Protein AF-A0A0M6WEJ2-F1 (afdb_monomer_lite)

pLDDT: mean 87.42, std 14.2, range [42.97, 98.0]

Structure (mmCIF, N/CA/C/O backbone):
data_AF-A0A0M6WEJ2-F1
#
_entry.id   AF-A0A0M6WEJ2-F1
#
loop_
_atom_site.group_PDB
_atom_site.id
_atom_site.type_symbol
_atom_site.label_atom_id
_atom_site.label_alt_id
_atom_site.label_comp_id
_atom_site.label_asym_id
_atom_site.label_entity_id
_atom_site.label_seq_id
_atom_site.pdbx_PDB_ins_code
_atom_site.Cartn_x
_atom_site.Cartn_y
_atom_site.Cartn_z
_atom_site.occupancy
_atom_site.B_iso_or_equiv
_atom_site.auth_seq_id
_atom_site.auth_comp_id
_atom_site.auth_asym_id
_atom_site.auth_atom_id
_atom_site.pdbx_PDB_model_num
ATOM 1 N N . MET A 1 1 ? 15.078 13.991 -38.758 1.00 51.28 1 MET A N 1
ATOM 2 C CA . MET A 1 1 ? 15.668 13.967 -37.410 1.00 51.28 1 MET A CA 1
ATOM 3 C C . MET A 1 1 ? 14.525 13.533 -36.518 1.00 51.28 1 MET A C 1
ATOM 5 O O . MET A 1 1 ? 13.591 14.303 -36.363 1.00 51.28 1 MET A O 1
ATOM 9 N N . GLU A 1 2 ? 14.489 12.253 -36.150 1.00 45.59 2 GLU A N 1
ATOM 10 C CA . GLU A 1 2 ? 13.518 11.749 -35.175 1.00 45.59 2 GLU A CA 1
ATOM 11 C C . GLU A 1 2 ? 13.803 12.471 -33.860 1.00 45.59 2 GLU A C 1
ATOM 13 O O . GLU A 1 2 ? 14.928 12.418 -33.356 1.00 45.59 2 GLU A O 1
ATOM 18 N N . GLU A 1 3 ? 12.822 13.210 -33.347 1.00 42.97 3 GLU A N 1
ATOM 19 C CA . GLU A 1 3 ? 12.838 13.606 -31.947 1.00 42.97 3 GLU A CA 1
ATOM 20 C C . GLU A 1 3 ? 12.747 12.309 -31.150 1.00 42.97 3 GLU A C 1
ATOM 22 O O . GLU A 1 3 ? 11.673 11.733 -30.992 1.00 42.97 3 GLU A O 1
ATOM 27 N N . ASN A 1 4 ? 13.900 11.809 -30.702 1.00 51.31 4 ASN A N 1
ATOM 28 C CA . ASN A 1 4 ? 13.936 10.832 -29.632 1.00 51.31 4 ASN A CA 1
ATOM 29 C C . ASN A 1 4 ? 13.213 11.495 -28.464 1.00 51.31 4 ASN A C 1
ATOM 31 O O . ASN A 1 4 ? 13.768 12.392 -27.826 1.00 51.31 4 ASN A O 1
ATOM 35 N N . ALA A 1 5 ? 11.961 11.101 -28.235 1.00 52.06 5 ALA A N 1
ATOM 36 C CA . ALA A 1 5 ? 11.287 11.387 -26.991 1.00 52.06 5 ALA A CA 1
ATOM 37 C C . ALA A 1 5 ? 12.239 10.896 -25.902 1.00 52.06 5 ALA A C 1
ATOM 39 O O . ALA A 1 5 ? 12.499 9.699 -25.786 1.00 52.06 5 ALA A O 1
ATOM 40 N N . ILE A 1 6 ? 12.840 11.835 -25.175 1.00 53.72 6 ILE A N 1
ATOM 41 C CA . ILE A 1 6 ? 13.519 11.522 -23.930 1.00 53.72 6 ILE A CA 1
ATOM 42 C C . ILE A 1 6 ? 12.369 11.058 -23.047 1.00 53.72 6 ILE A C 1
ATOM 44 O O . ILE A 1 6 ? 11.620 11.891 -22.537 1.00 53.72 6 ILE A O 1
ATOM 48 N N . SER A 1 7 ? 12.133 9.743 -22.997 1.00 54.38 7 SER A N 1
ATOM 49 C CA . SER A 1 7 ? 11.195 9.153 -22.054 1.00 54.38 7 SER A CA 1
ATOM 50 C C . SER A 1 7 ? 11.632 9.679 -20.699 1.00 54.38 7 SER A C 1
ATOM 52 O O . SER A 1 7 ? 12.767 9.429 -20.285 1.00 54.38 7 SER A O 1
ATOM 54 N N . GLY A 1 8 ? 10.808 10.540 -20.100 1.00 49.59 8 GLY A N 1
ATOM 55 C CA . GLY A 1 8 ? 11.118 11.110 -18.801 1.00 49.59 8 GLY A CA 1
ATOM 56 C C . GLY A 1 8 ? 11.438 9.954 -17.870 1.00 49.59 8 GLY A C 1
ATOM 57 O O . GLY A 1 8 ? 10.657 9.012 -17.824 1.00 49.59 8 GLY A O 1
ATOM 58 N N . ASP A 1 9 ? 12.601 10.015 -17.218 1.00 57.66 9 ASP A N 1
ATOM 59 C CA . ASP A 1 9 ? 13.031 9.075 -16.179 1.00 57.66 9 ASP A CA 1
ATOM 60 C C . ASP A 1 9 ? 11.812 8.658 -15.344 1.00 57.66 9 ASP A C 1
ATOM 62 O O . ASP A 1 9 ? 11.028 9.526 -14.950 1.00 57.66 9 ASP A O 1
ATOM 66 N N . ASP A 1 10 ? 11.615 7.363 -15.105 1.00 61.50 10 ASP A N 1
ATOM 67 C CA . ASP A 1 10 ? 10.430 6.808 -14.432 1.00 61.50 10 ASP A CA 1
ATOM 68 C C . ASP A 1 10 ? 10.220 7.394 -13.012 1.00 61.50 10 ASP A C 1
ATOM 70 O O . ASP A 1 10 ? 9.170 7.224 -12.393 1.00 61.50 10 ASP A O 1
ATOM 74 N N . ASN A 1 11 ? 11.191 8.173 -12.516 1.00 67.12 11 ASN A N 1
ATOM 75 C CA . ASN A 1 11 ? 11.126 9.011 -11.314 1.00 67.12 11 ASN A CA 1
ATOM 76 C C . ASN A 1 11 ? 10.556 10.432 -11.530 1.00 67.12 11 ASN A C 1
ATOM 78 O O . ASN A 1 11 ? 10.623 11.275 -10.633 1.00 67.12 11 ASN A O 1
ATOM 82 N N . THR A 1 12 ? 10.027 10.745 -12.712 1.00 76.31 12 THR A N 1
ATOM 83 C CA . THR A 1 12 ? 9.485 12.077 -13.056 1.00 76.31 12 THR A CA 1
ATOM 84 C C . THR A 1 12 ? 7.965 12.096 -13.175 1.00 76.31 12 THR A C 1
ATOM 86 O O . THR A 1 12 ? 7.367 13.172 -13.126 1.00 76.31 12 THR A O 1
ATOM 89 N N . HIS A 1 13 ? 7.329 10.925 -13.265 1.00 87.06 13 HIS A N 1
ATOM 90 C CA . HIS A 1 13 ? 5.885 10.785 -13.434 1.00 87.06 13 HIS A CA 1
ATOM 91 C C . HIS A 1 13 ? 5.287 9.938 -12.309 1.00 87.06 13 HIS A C 1
ATOM 93 O O . HIS A 1 13 ? 5.709 8.811 -12.071 1.00 87.06 13 HIS A O 1
ATOM 99 N N . TRP A 1 14 ? 4.282 10.477 -11.615 1.00 91.44 14 TRP A N 1
ATOM 100 C CA . TRP A 1 14 ? 3.501 9.700 -10.655 1.00 91.44 14 TRP A CA 1
ATOM 101 C C . TRP A 1 14 ? 2.396 8.926 -11.359 1.00 91.44 14 TRP A C 1
ATOM 103 O O . TRP A 1 14 ? 1.560 9.504 -12.056 1.00 91.44 14 TRP A O 1
ATOM 113 N N . PHE A 1 15 ? 2.351 7.631 -11.087 1.00 92.81 15 PHE A N 1
ATOM 114 C CA . PHE A 1 15 ? 1.204 6.777 -11.339 1.00 92.81 15 PHE A CA 1
ATOM 115 C C . PHE A 1 15 ? 0.278 6.800 -10.129 1.00 92.81 15 PHE A C 1
ATOM 117 O O . PHE A 1 15 ? 0.678 7.197 -9.031 1.00 92.81 15 PHE A O 1
ATOM 124 N N . HIS A 1 16 ? -0.971 6.383 -10.319 1.00 92.81 16 HIS A N 1
ATOM 125 C CA . HIS A 1 16 ? -1.907 6.229 -9.216 1.00 92.81 16 HIS A CA 1
ATOM 126 C C . HIS A 1 16 ? -2.767 4.985 -9.369 1.00 92.81 16 HIS A C 1
ATOM 128 O O . HIS A 1 16 ? -2.966 4.452 -10.462 1.00 92.81 16 HIS A O 1
ATOM 134 N N . SER A 1 17 ? -3.293 4.516 -8.249 1.00 93.31 17 SER A N 1
ATOM 135 C CA . SER A 1 17 ? -4.293 3.457 -8.205 1.00 93.31 17 SER A CA 1
ATOM 136 C C . SER A 1 17 ? -5.235 3.690 -7.037 1.00 93.31 17 SER A C 1
ATOM 138 O O . SER A 1 17 ? -4.905 4.395 -6.078 1.00 93.31 17 SER A O 1
ATOM 140 N N . ASN A 1 18 ? -6.425 3.115 -7.155 1.00 93.81 18 ASN A N 1
ATOM 141 C CA . ASN A 1 18 ? -7.413 3.113 -6.094 1.00 93.81 18 ASN A CA 1
ATOM 142 C C . ASN A 1 18 ? -7.374 1.766 -5.382 1.00 93.81 18 ASN A C 1
ATOM 144 O O . ASN A 1 18 ? -7.060 0.742 -5.989 1.00 93.81 18 ASN A O 1
ATOM 148 N N . GLY A 1 19 ? -7.702 1.770 -4.099 1.00 94.69 19 GLY A N 1
ATOM 149 C CA . GLY A 1 19 ? -7.859 0.546 -3.336 1.00 94.69 19 GLY A CA 1
ATOM 150 C C . GLY A 1 19 ? -8.644 0.774 -2.059 1.00 94.69 19 GLY A C 1
ATOM 151 O O . GLY A 1 19 ? -8.711 1.891 -1.542 1.00 94.69 19 GLY A O 1
ATOM 152 N N . ILE A 1 20 ? -9.235 -0.301 -1.556 1.00 96.69 20 ILE A N 1
ATOM 153 C CA . ILE A 1 20 ? -9.932 -0.318 -0.274 1.00 96.69 20 ILE A CA 1
ATOM 154 C C . ILE A 1 20 ? -8.939 -0.770 0.789 1.00 96.69 20 ILE A C 1
ATOM 156 O O . ILE A 1 20 ? -8.301 -1.812 0.637 1.00 96.69 20 ILE A O 1
ATOM 160 N N . ILE A 1 21 ? -8.811 -0.009 1.874 1.00 97.44 21 ILE A N 1
ATOM 161 C CA . ILE A 1 21 ? -7.946 -0.382 2.994 1.00 97.44 21 ILE A CA 1
ATOM 162 C C . ILE A 1 21 ? -8.475 -1.662 3.644 1.00 97.44 21 ILE A C 1
ATOM 164 O O . ILE A 1 21 ? -9.616 -1.711 4.100 1.00 97.44 21 ILE A O 1
ATOM 168 N N . THR A 1 22 ? -7.634 -2.687 3.739 1.00 97.69 22 THR A N 1
ATOM 169 C CA . THR A 1 22 ? -7.966 -3.953 4.409 1.00 97.69 22 THR A CA 1
ATOM 170 C C . THR A 1 22 ? -7.355 -4.044 5.803 1.00 97.69 22 THR A C 1
ATOM 172 O O . THR A 1 22 ? -7.978 -4.595 6.710 1.00 97.69 22 THR A O 1
ATOM 175 N N . SER A 1 23 ? -6.169 -3.465 6.014 1.00 97.88 23 SER A N 1
ATOM 176 C CA . SER A 1 23 ? -5.527 -3.389 7.332 1.00 97.88 23 SER A CA 1
ATOM 177 C C . SER A 1 23 ? -4.483 -2.279 7.403 1.00 97.88 23 SER A C 1
ATOM 179 O O . SER A 1 23 ? -3.899 -1.906 6.388 1.00 97.88 23 SER A O 1
ATOM 181 N N . ILE A 1 24 ? -4.201 -1.795 8.614 1.00 97.81 24 ILE A N 1
ATOM 182 C CA . ILE A 1 24 ? -3.209 -0.745 8.870 1.00 97.81 24 ILE A CA 1
ATOM 183 C C . ILE A 1 24 ? -2.268 -1.207 9.982 1.00 97.81 24 ILE A C 1
ATOM 185 O O . ILE A 1 24 ? -2.717 -1.591 11.062 1.00 97.81 24 ILE A O 1
ATOM 189 N N . ASP A 1 25 ? -0.966 -1.119 9.728 1.00 96.81 25 ASP A N 1
ATOM 190 C CA . ASP A 1 25 ? 0.089 -1.279 10.723 1.00 96.81 25 ASP A CA 1
ATOM 191 C C . ASP A 1 25 ? 0.770 0.077 10.953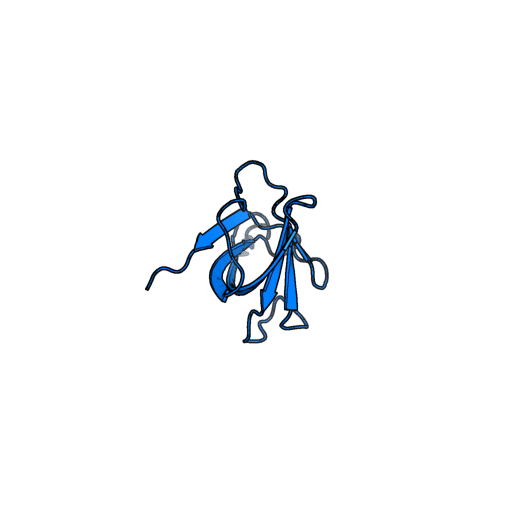 1.00 96.81 25 ASP A C 1
ATOM 193 O O . ASP A 1 25 ? 1.686 0.487 10.233 1.00 96.81 25 ASP A O 1
ATOM 197 N N . ASN A 1 26 ? 0.315 0.780 11.991 1.00 93.94 26 ASN A N 1
ATOM 198 C CA . ASN A 1 26 ? 0.873 2.072 12.389 1.00 93.94 26 ASN A CA 1
ATOM 199 C C . ASN A 1 26 ? 2.319 1.967 12.900 1.00 93.94 26 ASN A C 1
ATOM 201 O O . ASN A 1 26 ? 3.075 2.930 12.778 1.00 93.94 26 ASN A O 1
ATOM 205 N N . SER A 1 27 ? 2.730 0.816 13.447 1.00 94.62 27 SER A N 1
ATOM 206 C CA . SER A 1 27 ? 4.098 0.637 13.945 1.00 94.62 27 SER A CA 1
ATOM 207 C C . SER A 1 27 ? 5.103 0.562 12.802 1.00 94.62 27 SER A C 1
ATOM 209 O O . SER A 1 27 ? 6.225 1.040 12.959 1.00 94.62 27 SER A O 1
ATOM 211 N N . GLN A 1 28 ? 4.720 -0.055 11.686 1.00 95.69 28 GLN A N 1
ATOM 212 C CA . GLN A 1 28 ? 5.567 -0.209 10.499 1.00 95.69 28 GLN A CA 1
ATOM 213 C C . GLN A 1 28 ? 5.308 0.862 9.432 1.00 95.69 28 GLN A C 1
ATOM 215 O O . GLN A 1 28 ? 6.005 0.896 8.417 1.00 95.69 28 GLN A O 1
ATOM 220 N N . LYS A 1 29 ? 4.306 1.725 9.653 1.00 96.12 29 LYS A N 1
ATOM 221 C CA . LYS A 1 29 ? 3.772 2.667 8.663 1.00 96.12 29 LYS A CA 1
ATOM 222 C C . LYS A 1 29 ? 3.408 1.972 7.351 1.00 96.12 29 LYS A C 1
ATOM 224 O O . LYS A 1 29 ? 3.825 2.399 6.273 1.00 96.12 29 LYS A O 1
ATOM 229 N N . LYS A 1 30 ? 2.651 0.880 7.451 1.00 97.50 30 LYS A N 1
ATOM 230 C CA . LYS A 1 30 ? 2.189 0.101 6.300 1.00 97.50 30 LYS A CA 1
ATOM 231 C C . LYS A 1 30 ? 0.671 0.032 6.257 1.00 97.50 30 LYS A C 1
ATOM 233 O O . LYS A 1 30 ? 0.012 -0.028 7.293 1.00 97.50 30 LYS A O 1
ATOM 238 N N . ILE A 1 31 ? 0.130 0.012 5.047 1.00 98.00 31 ILE A N 1
ATOM 239 C CA . ILE A 1 31 ? -1.298 -0.176 4.789 1.00 98.00 31 ILE A CA 1
ATOM 240 C C . ILE A 1 31 ? -1.436 -1.319 3.796 1.00 98.00 31 ILE A C 1
ATOM 242 O O . ILE A 1 31 ? -0.778 -1.301 2.765 1.00 98.00 31 ILE A O 1
ATOM 246 N N . CYS A 1 32 ? -2.298 -2.288 4.066 1.00 97.50 32 CYS A N 1
ATOM 247 C CA . CYS A 1 32 ? -2.701 -3.253 3.051 1.00 97.50 32 CYS A CA 1
ATOM 248 C C . CYS A 1 32 ? -3.965 -2.741 2.366 1.00 97.50 32 CYS A C 1
ATOM 250 O O . CYS A 1 32 ? -4.901 -2.294 3.037 1.00 97.50 32 CYS A O 1
ATOM 252 N N . VAL A 1 33 ? -3.993 -2.814 1.041 1.00 96.81 33 VAL A N 1
ATOM 253 C CA . VAL A 1 33 ? -5.147 -2.449 0.225 1.00 96.81 33 VAL A CA 1
ATOM 254 C C . VAL A 1 33 ? -5.529 -3.582 -0.706 1.00 96.81 33 VAL A C 1
ATOM 256 O O . VAL A 1 33 ? -4.669 -4.312 -1.199 1.00 96.81 33 VAL A O 1
ATOM 259 N N . ASP A 1 34 ? -6.823 -3.692 -0.974 1.00 95.81 34 ASP A N 1
ATOM 260 C CA . ASP A 1 34 ? -7.334 -4.439 -2.114 1.00 95.81 34 ASP A CA 1
ATOM 261 C C . ASP A 1 34 ? -7.626 -3.459 -3.252 1.00 95.81 34 ASP A C 1
ATOM 263 O O . ASP A 1 34 ? -8.502 -2.599 -3.131 1.00 95.81 34 ASP A O 1
ATOM 267 N N . ILE A 1 35 ? -6.883 -3.562 -4.353 1.00 92.19 35 ILE A N 1
ATOM 268 C CA . ILE A 1 35 ? -7.095 -2.710 -5.530 1.00 92.19 35 ILE A CA 1
ATOM 269 C C . ILE A 1 35 ? -8.273 -3.185 -6.390 1.00 92.19 35 ILE A C 1
ATOM 271 O O . ILE A 1 35 ? -8.722 -2.435 -7.253 1.00 92.19 35 ILE A O 1
ATOM 275 N N . SER A 1 36 ? -8.821 -4.386 -6.143 1.00 78.50 36 SER A N 1
ATOM 276 C CA . SER A 1 36 ? -9.982 -5.039 -6.793 1.00 78.50 36 SER A CA 1
ATOM 277 C C . SER A 1 36 ? -9.931 -5.221 -8.322 1.00 78.50 36 SER A C 1
ATOM 279 O O . SER A 1 36 ? -10.550 -6.139 -8.860 1.00 78.50 36 SER A O 1
ATOM 281 N N . GLN A 1 37 ? -9.152 -4.409 -9.035 1.00 76.25 37 GLN A N 1
ATOM 282 C CA . GLN A 1 37 ? -8.876 -4.492 -10.458 1.00 76.25 37 GLN A CA 1
ATOM 283 C C . GLN A 1 37 ? -7.384 -4.725 -10.647 1.00 76.25 37 GLN A C 1
ATOM 285 O O . GLN A 1 37 ? -6.554 -3.911 -10.242 1.00 76.25 37 GLN A O 1
ATOM 290 N N . LYS A 1 38 ? -7.043 -5.846 -11.287 1.00 72.88 38 LYS A N 1
ATOM 291 C CA . LYS A 1 38 ? -5.669 -6.088 -11.720 1.00 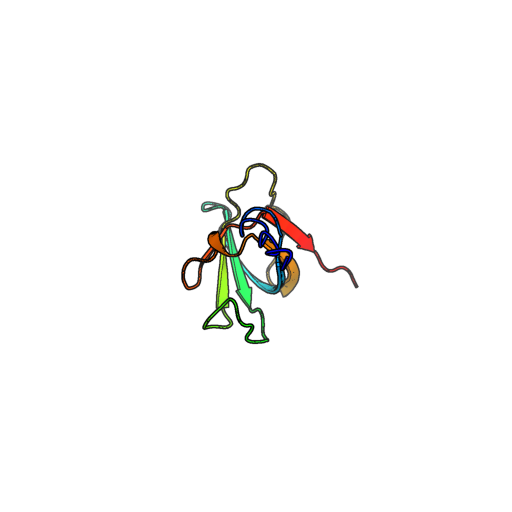72.88 38 LYS A CA 1
ATOM 292 C C . LYS A 1 38 ? -5.260 -4.972 -12.683 1.00 72.88 38 LYS A C 1
ATOM 294 O O . LYS A 1 38 ?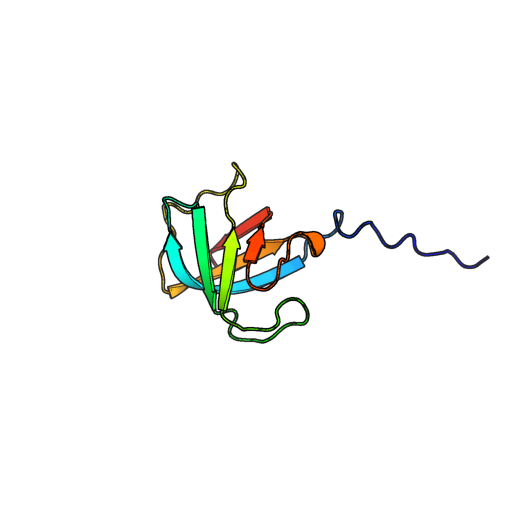 -5.987 -4.683 -13.632 1.00 72.88 38 LYS A O 1
ATOM 299 N N . ASN A 1 39 ? -4.104 -4.369 -12.445 1.00 79.69 39 ASN A N 1
ATOM 300 C CA . ASN A 1 39 ? -3.503 -3.390 -13.342 1.00 79.69 39 ASN A CA 1
ATOM 301 C C . ASN A 1 39 ? -2.142 -3.909 -13.843 1.00 79.69 39 ASN A C 1
ATOM 303 O O . ASN A 1 39 ? -1.731 -5.017 -13.506 1.00 79.69 39 ASN A O 1
ATOM 307 N N . ASN A 1 40 ? -1.458 -3.122 -14.674 1.00 85.38 40 ASN A N 1
ATOM 308 C CA . ASN A 1 40 ? -0.171 -3.516 -15.257 1.00 85.38 40 ASN A CA 1
ATOM 309 C C . ASN A 1 40 ? 1.019 -3.368 -14.291 1.00 85.38 40 ASN A C 1
ATOM 311 O O . ASN A 1 40 ? 2.130 -3.718 -14.668 1.00 85.38 40 ASN A O 1
ATOM 315 N N . PHE A 1 41 ? 0.799 -2.842 -13.083 1.00 87.00 41 PHE A N 1
ATOM 316 C CA . PHE A 1 41 ? 1.854 -2.580 -12.102 1.00 87.00 41 PHE A CA 1
ATOM 317 C C . PHE A 1 41 ? 1.967 -3.689 -11.058 1.00 87.00 41 PHE A C 1
ATOM 319 O O . PHE A 1 41 ? 3.045 -3.908 -10.519 1.00 87.00 41 PHE A O 1
ATOM 326 N N . PHE A 1 42 ? 0.865 -4.384 -10.765 1.00 87.88 42 PHE A N 1
ATOM 327 C CA . PHE A 1 42 ? 0.812 -5.371 -9.695 1.00 87.88 42 PHE A CA 1
ATOM 328 C C . PHE A 1 42 ? 0.310 -6.729 -10.191 1.00 87.88 42 PHE A C 1
ATOM 330 O O . PHE A 1 42 ? -0.720 -6.838 -10.862 1.00 87.88 42 PHE A O 1
ATOM 337 N N . ASP A 1 43 ? 0.998 -7.797 -9.790 1.00 84.12 43 ASP A N 1
ATOM 338 C CA . ASP A 1 43 ? 0.627 -9.164 -10.171 1.00 84.12 43 ASP A CA 1
ATOM 339 C C . ASP A 1 43 ? -0.579 -9.720 -9.396 1.00 84.12 43 ASP A C 1
ATOM 341 O O . ASP A 1 43 ? -1.226 -10.671 -9.853 1.00 84.12 43 ASP A O 1
ATOM 345 N N . GLY A 1 44 ? -0.920 -9.100 -8.263 1.00 87.62 44 GLY A N 1
ATOM 346 C CA . GLY A 1 44 ? -2.056 -9.446 -7.410 1.00 87.62 44 GLY A CA 1
ATOM 347 C C . GLY A 1 44 ? -2.945 -8.245 -7.089 1.00 87.62 44 GLY A C 1
ATOM 348 O O . GLY A 1 44 ? -2.668 -7.119 -7.487 1.00 87.62 44 GLY A O 1
ATOM 349 N N . THR A 1 45 ? -4.033 -8.489 -6.355 1.00 91.31 45 THR A N 1
ATOM 350 C CA . THR A 1 45 ? -4.948 -7.419 -5.922 1.00 91.31 45 THR A CA 1
ATOM 351 C C . THR A 1 45 ? -4.654 -6.908 -4.513 1.00 91.31 45 THR A C 1
ATOM 353 O O . THR A 1 45 ? -5.081 -5.820 -4.154 1.00 91.31 45 THR A O 1
ATOM 356 N N . ASN A 1 46 ? -3.927 -7.682 -3.704 1.00 93.75 46 ASN A N 1
ATOM 357 C CA . ASN A 1 46 ? -3.609 -7.343 -2.319 1.00 93.75 46 ASN A CA 1
ATOM 358 C C . ASN A 1 46 ? -2.209 -6.736 -2.265 1.00 93.75 46 ASN A C 1
ATOM 360 O O . ASN A 1 46 ? -1.221 -7.452 -2.434 1.00 93.75 46 ASN A O 1
ATOM 364 N N . ILE A 1 47 ? -2.141 -5.425 -2.049 1.00 95.62 47 ILE A N 1
ATOM 365 C CA . ILE A 1 47 ? -0.908 -4.638 -2.124 1.00 95.62 47 ILE A CA 1
ATOM 366 C C . ILE A 1 47 ? -0.610 -4.019 -0.769 1.00 95.62 47 ILE A C 1
ATOM 368 O O . ILE A 1 47 ? -1.500 -3.532 -0.076 1.00 95.62 47 ILE A O 1
ATOM 372 N N . THR A 1 48 ? 0.662 -4.023 -0.396 1.00 97.44 48 THR A N 1
ATOM 373 C CA . THR A 1 48 ? 1.177 -3.336 0.782 1.00 97.44 48 THR A CA 1
ATOM 374 C C . THR A 1 48 ? 1.717 -1.974 0.366 1.00 97.44 48 THR A C 1
ATOM 376 O O . THR A 1 48 ? 2.673 -1.869 -0.393 1.00 97.44 48 THR A O 1
ATOM 379 N N . LEU A 1 49 ? 1.119 -0.908 0.872 1.00 97.81 49 LEU A N 1
ATOM 380 C CA . LEU A 1 49 ? 1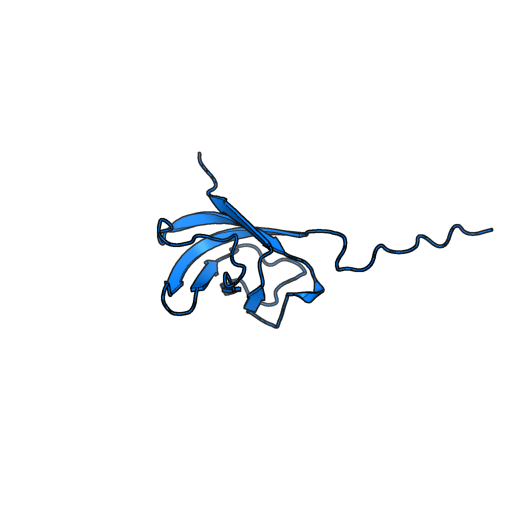.617 0.448 0.731 1.00 97.81 49 LEU A CA 1
ATOM 381 C C . LEU A 1 49 ? 2.617 0.717 1.853 1.00 97.81 49 LEU A C 1
ATOM 383 O O . LEU A 1 49 ? 2.291 0.598 3.037 1.00 97.81 49 LEU A O 1
ATOM 387 N N . ASN A 1 50 ? 3.831 1.100 1.483 1.00 97.88 50 ASN A N 1
ATOM 388 C CA . ASN A 1 50 ? 4.846 1.580 2.402 1.00 97.88 50 ASN A CA 1
ATOM 389 C C . ASN A 1 50 ? 4.714 3.103 2.534 1.00 97.88 50 ASN A C 1
ATOM 391 O O . ASN A 1 50 ? 4.986 3.860 1.599 1.00 97.88 50 ASN A O 1
ATOM 395 N N . CYS A 1 51 ? 4.288 3.546 3.715 1.00 97.00 51 CYS A N 1
ATOM 396 C CA . CYS A 1 51 ? 3.980 4.937 4.032 1.00 97.00 51 CYS A CA 1
ATOM 397 C C . CYS A 1 51 ? 5.077 5.591 4.890 1.00 97.00 51 CYS A C 1
ATOM 399 O O . CYS A 1 51 ? 4.800 6.492 5.681 1.00 97.00 51 CYS A O 1
ATOM 401 N N . ASN A 1 52 ? 6.336 5.148 4.768 1.00 94.44 52 ASN A N 1
ATOM 402 C CA . ASN A 1 52 ? 7.444 5.688 5.568 1.00 94.44 52 ASN A CA 1
ATOM 403 C C . ASN A 1 52 ? 7.857 7.118 5.194 1.00 94.44 52 ASN A C 1
ATOM 405 O O . ASN A 1 52 ? 8.587 7.762 5.954 1.00 94.44 52 ASN A O 1
ATOM 409 N N . LYS A 1 53 ? 7.386 7.644 4.057 1.00 92.50 53 LYS A N 1
ATOM 410 C CA . LYS A 1 53 ? 7.622 9.037 3.674 1.00 92.50 53 LYS A CA 1
ATOM 411 C C . LYS A 1 53 ? 7.076 9.966 4.761 1.00 92.50 53 LYS A C 1
ATOM 413 O O . LYS A 1 53 ? 5.928 9.851 5.174 1.00 92.50 53 LYS A O 1
ATOM 418 N N . SER A 1 54 ? 7.899 10.904 5.225 1.00 87.56 54 SER A N 1
ATOM 419 C CA . SER A 1 54 ? 7.578 11.753 6.384 1.00 87.56 54 SER A CA 1
ATOM 420 C C . SER A 1 54 ? 6.329 12.620 6.205 1.00 87.56 54 SER A C 1
ATOM 422 O O . SER A 1 54 ? 5.706 12.989 7.193 1.00 87.56 54 SER A O 1
ATOM 424 N N . SER A 1 55 ? 5.964 12.936 4.961 1.00 89.88 55 SER A N 1
ATOM 425 C CA . SER A 1 55 ? 4.769 13.707 4.609 1.00 89.88 55 SER A CA 1
ATOM 426 C C . SER A 1 55 ? 3.462 12.914 4.692 1.00 89.88 55 SER A C 1
ATOM 428 O O . SER A 1 55 ? 2.400 13.504 4.509 1.00 89.88 55 SER A O 1
ATOM 430 N N . LEU A 1 56 ? 3.521 11.598 4.907 1.00 93.62 56 LEU A N 1
ATOM 431 C CA . LEU A 1 56 ? 2.346 10.741 5.007 1.00 93.62 56 LEU A CA 1
ATOM 432 C C . LEU A 1 56 ? 1.973 10.538 6.473 1.00 93.62 56 LEU A C 1
ATOM 434 O O . LEU A 1 56 ? 2.761 10.021 7.268 1.00 93.62 56 LEU A O 1
ATOM 438 N N . ASP A 1 57 ? 0.743 10.916 6.800 1.00 92.31 57 ASP A N 1
ATOM 439 C CA . ASP A 1 57 ? 0.100 10.586 8.064 1.00 92.31 57 ASP A CA 1
ATOM 440 C C . ASP A 1 57 ? -1.018 9.576 7.798 1.00 92.31 57 ASP A C 1
ATOM 442 O O . ASP A 1 57 ? -1.915 9.826 6.994 1.00 92.31 57 ASP A O 1
ATOM 446 N N . ILE A 1 58 ? -0.931 8.422 8.455 1.00 94.75 58 ILE A N 1
ATOM 447 C CA . ILE A 1 58 ? -1.876 7.309 8.308 1.00 94.75 58 ILE A CA 1
ATOM 448 C C . ILE A 1 58 ? -2.698 7.077 9.582 1.00 94.75 58 ILE A C 1
ATOM 450 O O . ILE A 1 58 ? -3.489 6.140 9.641 1.00 94.75 58 ILE A O 1
ATOM 454 N N . THR A 1 59 ? -2.526 7.929 10.599 1.00 92.25 59 THR A N 1
ATOM 455 C CA . THR A 1 59 ? -3.072 7.729 11.952 1.00 92.25 59 THR A CA 1
ATOM 456 C C . THR A 1 59 ? -4.602 7.699 11.981 1.00 92.25 59 THR A C 1
ATOM 458 O O . THR A 1 59 ? -5.187 7.029 12.827 1.00 92.25 59 THR A O 1
ATOM 461 N N . TYR A 1 60 ? -5.251 8.414 11.059 1.00 91.38 60 TYR A N 1
ATOM 462 C CA . TYR A 1 60 ? -6.712 8.556 10.988 1.00 91.38 60 TYR A CA 1
ATOM 463 C C . TYR A 1 60 ? -7.365 7.688 9.909 1.00 91.38 60 TYR A C 1
ATOM 465 O O . TYR A 1 60 ? -8.553 7.845 9.630 1.00 91.38 60 TYR A O 1
ATOM 473 N N . LEU A 1 61 ? -6.584 6.830 9.256 1.00 95.00 61 LEU A N 1
ATOM 474 C CA . LEU A 1 61 ? -7.117 5.914 8.263 1.00 95.00 61 LEU A CA 1
ATOM 475 C C . LEU A 1 61 ? -7.735 4.700 8.953 1.00 95.00 61 LEU A C 1
ATOM 477 O O . LEU A 1 61 ? -7.305 4.283 10.029 1.00 95.00 61 LEU A O 1
ATOM 481 N N . GLU A 1 62 ? -8.732 4.112 8.306 1.00 95.31 62 GLU A N 1
ATOM 482 C CA . GLU A 1 62 ? -9.480 2.968 8.813 1.00 95.31 62 GLU A CA 1
ATOM 483 C C . GLU A 1 62 ? -9.719 1.943 7.700 1.00 95.31 62 GLU A C 1
ATOM 485 O O . GLU A 1 62 ? -9.831 2.280 6.519 1.00 95.31 62 GLU A O 1
ATOM 490 N N . ALA A 1 63 ? -9.818 0.667 8.079 1.00 96.81 63 ALA A N 1
ATOM 491 C CA . ALA A 1 63 ? -10.200 -0.382 7.141 1.00 96.81 63 ALA A CA 1
ATOM 492 C C . ALA A 1 63 ? -11.606 -0.123 6.569 1.00 96.81 63 ALA A C 1
ATOM 494 O O . ALA A 1 63 ? -12.509 0.318 7.277 1.00 96.81 63 ALA A O 1
ATOM 495 N N . GLY A 1 64 ? -11.789 -0.412 5.281 1.00 95.62 64 GLY A N 1
ATOM 496 C CA . GLY A 1 64 ? -13.015 -0.146 4.528 1.00 95.62 64 GLY A CA 1
ATOM 497 C C . GLY A 1 64 ? -13.046 1.210 3.819 1.00 95.62 64 GLY A C 1
ATOM 498 O O . GLY A 1 64 ? -13.907 1.410 2.965 1.00 95.62 64 GLY A O 1
ATOM 499 N N . GLN A 1 65 ? -12.115 2.124 4.111 1.00 95.50 65 GLN A N 1
ATOM 500 C CA . GLN A 1 65 ? -11.990 3.372 3.358 1.00 95.50 65 GLN A CA 1
ATOM 501 C C . GLN A 1 65 ? -11.425 3.110 1.960 1.00 95.50 65 GLN A C 1
ATOM 503 O O . GLN A 1 65 ? -10.445 2.379 1.807 1.00 95.50 65 GLN A O 1
ATOM 508 N N . GLU A 1 66 ? -12.016 3.743 0.948 1.00 95.81 66 GLU A N 1
ATOM 509 C CA . GLU A 1 66 ? -11.409 3.826 -0.377 1.00 95.81 66 GLU A CA 1
ATOM 510 C C . GLU A 1 66 ? -10.380 4.962 -0.396 1.00 95.81 66 GLU A C 1
ATOM 512 O O . GLU A 1 66 ? -10.637 6.080 0.062 1.00 95.81 66 GLU A O 1
ATOM 517 N N . ILE A 1 67 ? -9.200 4.671 -0.933 1.00 95.62 67 ILE A N 1
ATOM 518 C CA . ILE A 1 67 ? -8.116 5.633 -1.088 1.00 95.62 67 ILE A CA 1
ATOM 519 C C . ILE A 1 67 ? -7.593 5.646 -2.520 1.00 95.62 67 ILE A C 1
ATOM 521 O O . ILE A 1 67 ? -7.604 4.631 -3.215 1.00 95.62 67 ILE A O 1
ATOM 525 N N . THR A 1 68 ? -7.055 6.792 -2.927 1.00 95.25 68 THR A N 1
ATOM 526 C CA . THR A 1 68 ? -6.182 6.914 -4.097 1.00 95.25 68 THR A CA 1
ATOM 527 C C . THR A 1 68 ? -4.755 7.130 -3.610 1.00 95.25 68 THR A C 1
ATOM 529 O O . THR A 1 68 ? -4.486 8.074 -2.861 1.00 95.25 68 THR A O 1
ATOM 532 N N . PHE A 1 69 ? -3.828 6.281 -4.043 1.00 95.31 69 PHE A N 1
ATOM 533 C CA . PHE A 1 69 ? -2.408 6.387 -3.713 1.00 95.31 69 PHE A CA 1
ATOM 534 C C . PHE A 1 69 ? -1.574 6.620 -4.971 1.00 95.31 69 PHE A C 1
ATOM 536 O O . PHE A 1 69 ? -1.914 6.135 -6.050 1.00 95.31 69 PHE A O 1
ATOM 543 N N . TYR A 1 70 ? -0.490 7.379 -4.819 1.00 94.94 70 TYR A N 1
ATOM 544 C CA . TYR A 1 70 ? 0.394 7.797 -5.905 1.00 94.94 70 TYR A CA 1
ATOM 545 C C . TYR A 1 70 ? 1.798 7.259 -5.669 1.00 94.94 70 TYR A C 1
ATOM 547 O O . TYR A 1 70 ? 2.274 7.281 -4.534 1.00 94.94 70 TYR A O 1
ATOM 555 N N . PHE A 1 71 ? 2.464 6.801 -6.720 1.00 94.31 71 PHE A N 1
ATOM 556 C CA . PHE A 1 71 ? 3.777 6.164 -6.641 1.00 94.31 71 PHE A CA 1
ATOM 557 C C . PHE A 1 71 ? 4.563 6.360 -7.942 1.00 94.31 71 PHE A C 1
ATOM 559 O O . PHE A 1 71 ? 3.987 6.658 -8.988 1.00 94.31 71 PHE A O 1
ATOM 566 N N . PHE A 1 72 ? 5.880 6.192 -7.874 1.00 93.06 72 PHE A N 1
ATOM 567 C CA . PHE A 1 72 ? 6.721 6.010 -9.058 1.00 93.06 72 PHE A CA 1
ATOM 568 C C . PHE A 1 72 ? 6.787 4.527 -9.416 1.00 93.06 72 PHE A C 1
ATOM 570 O O . PHE A 1 72 ? 6.784 3.692 -8.514 1.00 93.06 72 PHE A O 1
ATOM 577 N N . GLU A 1 73 ? 6.897 4.187 -10.698 1.00 91.44 73 GLU A N 1
ATOM 578 C CA . GLU A 1 73 ? 6.993 2.786 -11.142 1.00 91.44 73 GLU A CA 1
ATOM 579 C C . GLU A 1 73 ? 8.167 2.051 -10.474 1.00 91.44 73 GLU A C 1
ATOM 581 O O . GLU A 1 73 ? 7.996 0.953 -9.949 1.00 91.44 73 GLU A O 1
ATOM 586 N N . ASN A 1 74 ? 9.314 2.723 -10.341 1.00 91.12 74 ASN A N 1
ATOM 587 C CA . ASN A 1 74 ? 10.503 2.197 -9.661 1.00 91.12 74 ASN A CA 1
ATOM 588 C C . ASN A 1 74 ? 10.309 1.881 -8.167 1.00 91.12 74 ASN A C 1
ATOM 590 O O . ASN A 1 74 ? 11.154 1.217 -7.568 1.00 91.12 74 ASN A O 1
ATOM 594 N N . ASN A 1 75 ? 9.229 2.363 -7.543 1.00 92.38 75 ASN A N 1
ATOM 595 C CA . ASN A 1 75 ? 8.929 2.083 -6.139 1.00 92.38 75 ASN A CA 1
ATOM 596 C C . ASN A 1 75 ? 8.163 0.767 -5.940 1.00 92.38 75 ASN A C 1
ATOM 598 O O . ASN A 1 75 ? 7.921 0.394 -4.788 1.00 92.38 75 ASN A O 1
ATOM 602 N N . VAL A 1 76 ? 7.730 0.107 -7.018 1.00 92.31 76 VAL A N 1
ATOM 603 C CA . VAL A 1 76 ? 6.985 -1.154 -6.956 1.00 92.31 76 VAL A CA 1
ATOM 604 C C . VAL A 1 76 ? 7.961 -2.320 -6.798 1.00 92.31 76 VAL A C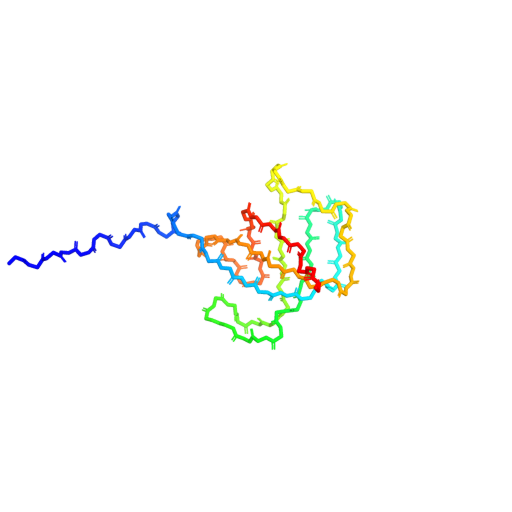 1
ATOM 606 O O . VAL A 1 76 ? 8.838 -2.535 -7.630 1.00 92.31 76 VAL A O 1
ATOM 609 N N . LEU A 1 77 ? 7.798 -3.081 -5.717 1.00 91.81 77 LEU A N 1
ATOM 610 C CA . LEU A 1 77 ? 8.602 -4.244 -5.353 1.00 91.81 77 LEU A CA 1
ATOM 611 C C . LEU A 1 77 ? 7.662 -5.420 -5.052 1.00 91.81 77 LEU A C 1
ATOM 613 O O . LEU A 1 77 ? 7.184 -5.574 -3.926 1.00 91.81 77 LEU A O 1
ATOM 617 N N . ASP A 1 78 ? 7.3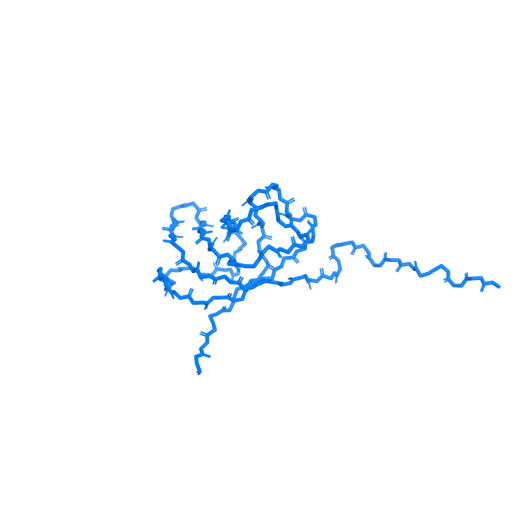87 -6.241 -6.067 1.00 88.06 78 ASP A N 1
ATOM 618 C CA . ASP A 1 78 ? 6.388 -7.319 -6.039 1.00 88.06 78 ASP A CA 1
ATOM 619 C C . ASP A 1 78 ? 5.008 -6.827 -5.557 1.00 88.06 78 ASP A C 1
ATOM 621 O O . ASP A 1 78 ? 4.235 -6.230 -6.306 1.00 88.06 78 ASP A O 1
ATOM 625 N N . THR A 1 79 ? 4.688 -7.085 -4.288 1.00 89.62 79 THR A N 1
ATOM 626 C CA . THR A 1 79 ? 3.418 -6.725 -3.651 1.00 89.62 79 THR A CA 1
ATOM 627 C C . THR A 1 79 ? 3.543 -5.538 -2.701 1.00 89.62 79 THR A C 1
ATOM 629 O O . THR A 1 79 ? 2.558 -5.191 -2.053 1.00 89.62 79 THR A O 1
ATOM 632 N N . GLU A 1 80 ? 4.724 -4.935 -2.556 1.00 95.19 80 GLU A N 1
ATOM 633 C CA . GLU A 1 80 ? 4.938 -3.720 -1.767 1.00 95.19 80 GLU A CA 1
ATOM 634 C C . GLU A 1 80 ? 5.242 -2.527 -2.680 1.00 95.19 80 GLU A C 1
ATOM 636 O O . GLU A 1 80 ? 5.991 -2.643 -3.642 1.00 95.19 80 GLU A O 1
ATOM 641 N N . VAL A 1 81 ? 4.680 -1.359 -2.374 1.00 95.69 81 VAL A N 1
ATOM 642 C CA . VAL A 1 81 ? 4.961 -0.119 -3.105 1.00 95.69 81 VAL A CA 1
ATOM 643 C C . VAL A 1 81 ? 5.188 1.037 -2.144 1.00 95.69 81 VAL A C 1
ATOM 645 O O . VAL A 1 81 ? 4.360 1.315 -1.274 1.00 95.69 81 VAL A O 1
ATOM 648 N N . ALA A 1 82 ? 6.312 1.737 -2.297 1.00 96.44 82 ALA A N 1
ATOM 649 C CA . ALA A 1 82 ? 6.538 2.992 -1.587 1.00 96.44 82 ALA A CA 1
ATOM 650 C C . ALA A 1 82 ? 5.726 4.116 -2.239 1.00 96.44 82 ALA A C 1
ATOM 652 O O . ALA A 1 82 ? 5.906 4.431 -3.419 1.00 96.44 82 ALA A O 1
ATOM 653 N N . ILE A 1 83 ? 4.824 4.718 -1.464 1.00 96.25 83 ILE A N 1
ATOM 654 C CA . ILE A 1 83 ? 3.911 5.737 -1.981 1.00 96.25 83 ILE A CA 1
ATOM 655 C C . ILE A 1 83 ? 4.417 7.149 -1.686 1.00 96.25 83 ILE A C 1
ATOM 657 O O . ILE A 1 83 ? 5.046 7.435 -0.667 1.00 96.25 83 ILE A O 1
ATOM 661 N N . GLU A 1 84 ? 4.088 8.051 -2.595 1.00 94.81 84 GLU A N 1
ATOM 662 C CA . GLU A 1 84 ? 4.469 9.458 -2.567 1.00 94.81 84 GLU A CA 1
ATOM 663 C C . GLU A 1 84 ? 3.365 10.327 -1.960 1.00 94.81 84 GLU A C 1
ATOM 665 O O . GLU A 1 84 ? 3.640 11.320 -1.281 1.00 94.81 84 GLU A O 1
ATOM 670 N N . LYS A 1 85 ? 2.107 9.931 -2.179 1.00 94.69 85 LYS A N 1
ATOM 671 C CA . LYS A 1 85 ? 0.912 10.630 -1.708 1.00 94.69 85 LYS A CA 1
ATOM 672 C C . LYS A 1 85 ? -0.246 9.652 -1.521 1.00 94.69 85 LYS A C 1
ATOM 674 O O . LYS A 1 85 ? -0.341 8.655 -2.233 1.00 94.69 85 LYS A O 1
ATOM 679 N N . LEU A 1 86 ? -1.147 9.984 -0.603 1.00 95.12 86 LEU A N 1
ATOM 680 C CA . LEU A 1 86 ? -2.396 9.274 -0.354 1.00 95.12 86 LEU A CA 1
ATOM 681 C C . LEU A 1 86 ? -3.524 10.292 -0.176 1.00 95.12 86 LEU A C 1
ATOM 683 O O . LEU A 1 86 ? -3.337 11.300 0.503 1.00 95.12 86 LEU A O 1
ATOM 687 N N . ASN A 1 87 ? -4.681 10.021 -0.776 1.00 94.38 87 ASN A N 1
ATOM 688 C CA . ASN A 1 87 ? -5.919 10.768 -0.568 1.00 94.38 87 ASN A CA 1
ATOM 689 C C . ASN A 1 87 ? -7.044 9.793 -0.201 1.00 94.38 87 ASN A C 1
ATOM 691 O O . ASN A 1 87 ? -7.147 8.727 -0.806 1.00 94.38 87 ASN A O 1
ATOM 695 N N . ILE A 1 88 ? -7.912 10.180 0.734 1.00 94.06 88 ILE A N 1
ATOM 696 C CA . ILE A 1 88 ? -9.173 9.472 0.986 1.00 94.06 88 ILE A CA 1
ATOM 697 C C . ILE A 1 88 ? -10.154 9.852 -0.123 1.00 94.06 88 ILE A C 1
ATOM 699 O O . ILE A 1 88 ? -10.309 11.038 -0.427 1.00 94.06 88 ILE A O 1
ATOM 703 N N . VAL A 1 89 ? -10.813 8.862 -0.720 1.00 89.12 89 VAL A N 1
ATOM 704 C CA . VAL A 1 89 ? -11.909 9.102 -1.659 1.00 89.12 89 VAL A CA 1
ATOM 705 C C . VAL A 1 89 ? -13.151 9.412 -0.830 1.00 89.12 89 VAL A C 1
ATOM 707 O O . VAL A 1 89 ? -13.737 8.535 -0.199 1.00 89.12 89 VAL A O 1
ATOM 710 N N . THR A 1 90 ? -13.524 10.687 -0.766 1.00 79.25 90 THR A N 1
ATOM 711 C CA . THR A 1 90 ? -14.799 11.100 -0.172 1.00 79.25 90 THR A CA 1
ATOM 712 C C . THR A 1 90 ? -15.917 10.931 -1.204 1.00 79.25 90 THR A C 1
ATOM 714 O O . THR A 1 90 ? -15.698 11.324 -2.353 1.00 79.25 90 THR A O 1
ATOM 717 N N . PRO A 1 91 ? -17.090 10.393 -0.823 1.00 59.81 91 PRO A N 1
ATOM 718 C CA . PRO A 1 91 ? -18.288 10.432 -1.662 1.00 59.81 91 PRO A CA 1
ATOM 719 C C . PRO A 1 91 ? -18.686 11.851 -2.085 1.00 59.81 91 PRO A C 1
ATOM 721 O O . PRO A 1 91 ? -18.429 12.798 -1.301 1.00 59.81 91 PRO A O 1
#

Foldseek 3Di:
DPPPPPPPDLVPDKDKAKFFFADADPVQQKTWTQSVDDDPLAPHRTAIERAPPPPDDCPPPDGGWMKMWIARSVQRDHRYGYTDDMDTDDD

Organism: NCBI:txid39491

Radius of gyration: 14.43 Å; chains: 1; bounding box: 34×23×51 Å

Secondary structure (DSSP, 8-state):
---------TTSS-EEEEEEEEEEETTTTEEEEE-SS--SS-SSSEEEEE--STT---TT--TT-EEEEEEEEEEEETTEEEEEEEEE---

Sequence (91 aa):
MEENAISGDDNTHWFHSNGIITSIDNSQKKICVDISQKNNFFDGTNITLNCNKSSLDITYLEAGQEITFYFFENNVLDTEVAIEKLNIVTP